Protein 1QTO (pdb70)

CATH classification: 3.10.180.10

Nearest PDB structures (foldseek):
  1jif-assembly1_B  TM=9.872E-01  e=2.645E-26  Streptomyces verticillus
  1xrk-assembly1_A  TM=9.800E-01  e=1.142E-19  Streptoalloteichus hindustanus
  4iag-assembly1_A-2  TM=9.800E-01  e=2.828E-19  Streptomyces pilosus
  1byl-assembly1_A  TM=9.649E-01  e=2.329E-19  Streptoalloteichus hindustanus
  5cj3-assembly1_B  TM=9.831E-01  e=6.561E-19  Streptomyces pilosus

Organism: NCBI:txid29309

InterPro domains:
  IPR000335 Bleomycin resistance protein [PR00311] (6-23)
  IPR000335 Bleomycin resistance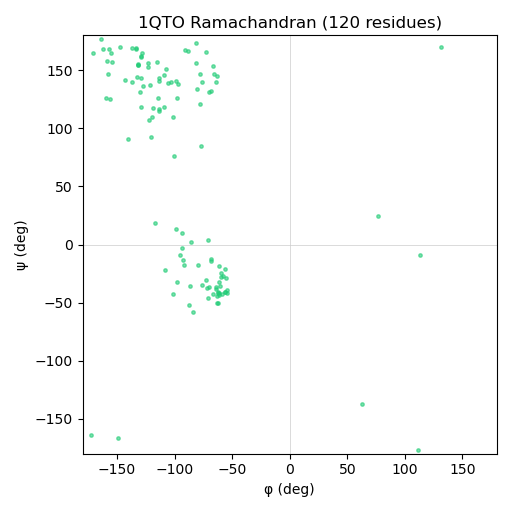 protein [PR00311] (25-36)
  IPR000335 Bleomycin resistance protein [PR00311] (37-48)
  IPR000335 Bleomycin resistance protein [cd08349] (8-120)
  IPR029068 Glyoxalase/Bleomycin resistance protein/Dihydroxybiphenyl dioxygenase [G3DSA:3.10.180.10] (1-122)
  IPR029068 Glyoxalase/Bleomycin resistance protein/Dihydroxybiphenyl dioxygenase [SSF54593] (1-119)
  IPR037523 Vicinal oxygen chelate (VOC), core domain [PS51819] (3-121)

B-factor: mean 18.2, std 11.93, range [4.84, 62.48]

Structure (mmCIF, N/CA/C/O backbone):
data_1QTO
#
_entry.id   1QTO
#
_cell.length_a   54.94
_cell.length_b   67.88
_cell.length_c   35.61
_cell.angle_alpha   90.0
_cell.angle_beta   90.0
_cell.angle_gamma   90.0
#
_symmetry.space_group_name_H-M   'P 21 21 2'
#
loop_
_entity.id
_entity.type
_entity.pdbx_description
1 polymer 'BLEOMYCIN-BINDING PROTEIN'
2 water water
#
loop_
_atom_site.group_PDB
_atom_site.id
_atom_site.type_symbol
_atom_site.label_atom_id
_atom_site.label_alt_id
_atom_site.label_comp_id
_atom_site.label_asym_id
_atom_site.label_entity_id
_atom_site.label_seq_id
_atom_site.pdbx_PDB_ins_code
_atom_site.Cartn_x
_atom_site.Cartn_y
_atom_site.Cartn_z
_atom_site.occupancy
_atom_site.B_iso_or_equiv
_atom_site.auth_seq_id
_atom_site.auth_comp_id
_atom_site.auth_asym_id
_atom_site.auth_atom_id
_atom_site.pdbx_PDB_model_num
ATOM 1 N N . MET A 1 1 ? 15.197 9.485 16.801 1.00 34.49 1 MET A N 1
ATOM 2 C CA . MET A 1 1 ? 14.987 8.322 15.891 1.00 33.34 1 MET A CA 1
ATOM 3 C C . MET A 1 1 ? 13.602 8.380 15.251 1.00 30.47 1 MET A C 1
ATOM 4 O O . MET A 1 1 ? 12.590 8.423 15.953 1.00 30.65 1 MET A O 1
ATOM 9 N N . VAL A 1 2 ? 13.567 8.376 13.919 1.00 25.46 2 VAL A N 1
ATOM 10 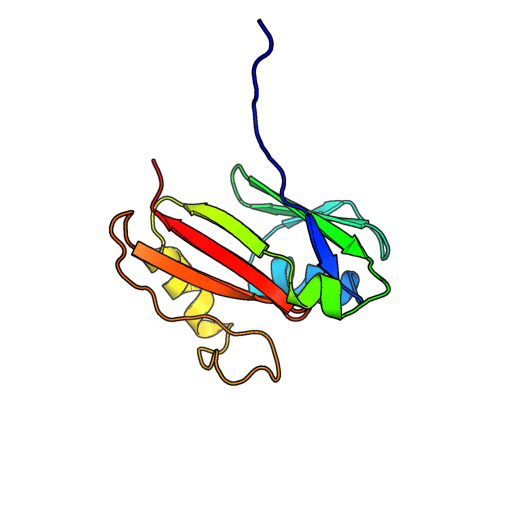C CA . VAL A 1 2 ? 12.307 8.430 13.186 1.00 20.37 2 VAL A CA 1
ATOM 11 C C . VAL A 1 2 ? 11.546 7.127 13.352 1.00 17.35 2 VAL A C 1
ATOM 12 O O . VAL A 1 2 ? 12.108 6.047 13.185 1.00 18.05 2 VAL A O 1
ATOM 16 N N . LYS A 1 3 ? 10.265 7.234 13.686 1.00 15.53 3 LYS A N 1
ATOM 17 C CA . LYS A 1 3 ? 9.425 6.057 13.860 1.00 15.33 3 LYS A CA 1
ATOM 18 C C . LYS A 1 3 ? 8.496 5.945 12.662 1.00 14.66 3 LYS A C 1
ATOM 19 O O . LYS A 1 3 ? 7.988 6.952 12.173 1.00 13.57 3 LYS A O 1
ATOM 25 N N . PHE A 1 4 ? 8.299 4.723 12.178 1.00 14.04 4 PHE A N 1
ATOM 26 C CA . PHE A 1 4 ? 7.416 4.481 11.044 1.00 14.80 4 PHE A CA 1
ATOM 27 C C . PHE A 1 4 ? 6.123 3.952 11.657 1.00 14.92 4 PHE A C 1
ATOM 28 O O . PHE A 1 4 ? 6.079 2.838 12.176 1.00 17.93 4 PHE A O 1
ATOM 36 N N . LEU A 1 5 ? 5.079 4.771 11.598 1.00 14.30 5 LEU A N 1
ATOM 37 C CA . LEU A 1 5 ? 3.796 4.457 12.215 1.00 14.52 5 LEU A CA 1
ATOM 38 C C . LEU A 1 5 ? 2.792 3.637 11.424 1.00 13.89 5 LEU A C 1
ATOM 39 O O . LEU A 1 5 ? 2.061 2.832 11.997 1.00 15.04 5 LEU A O 1
ATOM 44 N N . GLY A 1 6 ? 2.733 3.845 10.120 1.00 11.02 6 GLY A N 1
ATOM 45 C CA . GLY A 1 6 ? 1.780 3.097 9.328 1.00 10.54 6 GLY A CA 1
ATOM 46 C C . GLY A 1 6 ? 2.012 3.295 7.852 1.00 9.95 6 GLY A C 1
ATOM 47 O O . GLY A 1 6 ? 2.724 4.205 7.444 1.00 11.46 6 GLY A O 1
ATOM 48 N N . ALA A 1 7 ? 1.419 2.429 7.049 1.00 8.79 7 ALA A N 1
ATOM 49 C CA . ALA A 1 7 ? 1.568 2.512 5.610 1.00 8.69 7 ALA A CA 1
ATOM 50 C C . ALA A 1 7 ? 0.188 2.482 4.988 1.00 8.25 7 ALA A C 1
ATOM 51 O O . ALA A 1 7 ? -0.703 1.773 5.459 1.00 8.51 7 ALA A O 1
ATOM 53 N N . VAL A 1 8 ? 0.026 3.256 3.923 1.00 7.46 8 VAL A N 1
ATOM 54 C CA . VAL A 1 8 ? -1.244 3.363 3.227 1.00 7.90 8 VAL A CA 1
ATOM 55 C C . VAL A 1 8 ? -1.131 2.982 1.754 1.00 8.28 8 VAL A C 1
ATOM 56 O O . VAL A 1 8 ? -0.539 3.716 0.960 1.00 8.17 8 VAL A O 1
ATOM 60 N N . PRO A 1 9 ? -1.667 1.808 1.379 1.00 8.85 9 PRO A N 1
ATOM 61 C CA . PRO A 1 9 ? -1.612 1.379 -0.024 1.00 8.60 9 PRO A CA 1
ATOM 62 C C . PRO A 1 9 ? -2.475 2.314 -0.874 1.00 9.34 9 PRO A C 1
ATOM 63 O O . PRO A 1 9 ? -3.417 2.933 -0.375 1.00 9.46 9 PRO A O 1
ATOM 67 N N . VAL A 1 10 ? -2.148 2.428 -2.154 1.00 8.89 10 VAL A N 1
ATOM 68 C CA . VAL A 1 10 ? -2.934 3.265 -3.043 1.00 7.18 10 VAL A CA 1
ATOM 69 C C . VAL A 1 10 ? -3.499 2.381 -4.147 1.00 7.66 10 VAL A C 1
ATOM 70 O O . VAL A 1 10 ? -2.751 1.878 -4.996 1.00 8.38 10 VAL A O 1
ATOM 74 N N . LEU A 1 11 ? -4.810 2.159 -4.107 1.00 6.23 11 LEU A N 1
ATOM 75 C CA . LEU A 1 11 ? -5.480 1.378 -5.134 1.00 5.77 11 LEU A CA 1
ATOM 76 C C . LEU A 1 11 ? -5.691 2.357 -6.284 1.00 7.74 11 LEU A C 1
ATOM 77 O O . LEU A 1 11 ? -5.707 3.568 -6.067 1.00 8.64 11 LEU A O 1
ATOM 82 N N . THR A 1 12 ? -5.836 1.850 -7.503 1.00 6.14 12 THR A N 1
ATOM 83 C CA . THR A 1 12 ? -6.063 2.737 -8.639 1.00 7.62 12 THR A CA 1
ATOM 84 C C . THR A 1 12 ? -7.363 2.348 -9.332 1.00 7.12 12 THR A C 1
ATOM 85 O O . THR A 1 12 ? -7.786 1.190 -9.270 1.00 8.62 12 THR A O 1
ATOM 89 N N . ALA A 1 13 ? -7.999 3.314 -9.987 1.00 7.07 13 ALA A N 1
ATOM 90 C CA . ALA A 1 13 ? -9.259 3.050 -10.667 1.00 7.33 13 ALA A CA 1
ATOM 91 C C . ALA A 1 13 ? -9.552 4.053 -11.768 1.00 8.31 13 ALA A C 1
ATOM 92 O O . ALA A 1 13 ? -9.201 5.227 -11.674 1.00 8.47 13 ALA A O 1
ATOM 94 N N . VAL A 1 14 ? -10.200 3.579 -12.823 1.00 9.54 14 VAL A N 1
ATOM 95 C CA . VAL A 1 14 ? -10.569 4.461 -13.910 1.00 10.31 14 VAL A CA 1
ATOM 96 C C . VAL A 1 14 ? -11.778 5.259 -13.411 1.00 11.51 14 VAL A C 1
ATOM 97 O O . VAL A 1 14 ? -11.926 6.440 -13.727 1.00 12.99 14 VAL A O 1
ATOM 101 N N . ASP A 1 15 ? -12.618 4.606 -12.605 1.00 11.76 15 ASP A N 1
ATOM 102 C CA . ASP A 1 15 ? -13.818 5.222 -12.020 1.00 11.21 15 ASP A CA 1
ATOM 103 C C . ASP A 1 15 ? -13.688 5.151 -10.497 1.00 9.85 15 ASP A C 1
ATOM 104 O O . ASP A 1 15 ? -14.080 4.160 -9.869 1.00 10.15 15 ASP A O 1
ATOM 109 N N . VAL A 1 16 ? -13.135 6.207 -9.912 1.00 9.47 16 VAL A N 1
ATOM 110 C CA . VAL A 1 16 ? -12.913 6.256 -8.473 1.00 10.31 16 VAL A CA 1
ATOM 111 C C . VAL A 1 16 ? -14.195 6.183 -7.642 1.00 11.33 16 VAL A C 1
ATOM 112 O O . VAL A 1 16 ? -14.286 5.379 -6.713 1.00 11.50 16 VAL A O 1
ATOM 116 N N . PRO A 1 17 ? -15.200 7.021 -7.953 1.00 10.82 17 PRO A N 1
ATOM 117 C CA . PRO A 1 17 ? -16.449 6.971 -7.178 1.00 11.72 17 PRO A CA 1
ATOM 118 C C . PRO A 1 17 ? -17.091 5.577 -7.118 1.00 10.86 17 PRO A C 1
ATOM 119 O O . PRO A 1 17 ? -17.567 5.158 -6.067 1.00 11.77 17 PRO A O 1
ATOM 123 N N . ALA A 1 18 ? -17.101 4.858 -8.239 1.00 10.89 18 ALA A N 1
ATOM 124 C CA . ALA A 1 18 ? -17.674 3.518 -8.267 1.00 10.22 18 ALA A CA 1
ATOM 125 C C . ALA A 1 18 ? -16.876 2.575 -7.365 1.00 10.13 18 ALA A C 1
ATOM 126 O O . ALA A 1 18 ? -17.447 1.713 -6.696 1.00 10.90 18 ALA A O 1
ATOM 128 N N . ASN A 1 19 ? -15.557 2.727 -7.343 1.00 8.68 19 ASN A N 1
ATOM 129 C CA . ASN A 1 19 ? -14.750 1.857 -6.498 1.00 9.52 19 ASN A CA 1
ATOM 130 C C . ASN A 1 19 ? -14.922 2.195 -5.018 1.00 9.75 19 ASN A C 1
ATOM 131 O O . ASN A 1 19 ? -14.953 1.300 -4.172 1.00 10.19 19 ASN A O 1
ATOM 136 N N . VAL A 1 20 ? -15.037 3.485 -4.708 1.00 9.55 20 VAL A N 1
ATOM 137 C CA . VAL A 1 20 ? -15.233 3.921 -3.326 1.00 11.44 20 VAL A CA 1
ATOM 138 C C . VAL A 1 20 ? -16.546 3.334 -2.801 1.00 11.38 20 VAL A C 1
ATOM 139 O O . VAL A 1 20 ? -16.615 2.843 -1.674 1.00 11.74 20 VAL A O 1
ATOM 143 N N . SER A 1 21 ? -17.583 3.378 -3.631 1.00 11.55 21 SER A N 1
ATOM 144 C CA . SER A 1 21 ? -18.881 2.835 -3.256 1.00 12.92 21 SER A CA 1
ATOM 145 C C . SER A 1 21 ? -18.755 1.369 -2.859 1.00 12.09 21 SER A C 1
ATOM 146 O O . SER A 1 21 ? -19.378 0.920 -1.896 1.00 13.06 21 SER A O 1
ATOM 149 N N . PHE A 1 22 ? -17.952 0.622 -3.609 1.00 9.54 22 PHE A N 1
ATOM 150 C CA . PHE A 1 22 ? -17.766 -0.793 -3.318 1.00 9.99 22 PHE A CA 1
ATOM 151 C C . PHE A 1 22 ? -17.123 -0.994 -1.948 1.00 10.00 22 PHE A C 1
ATOM 152 O O . PHE A 1 22 ? -17.623 -1.758 -1.126 1.00 10.58 22 PHE A O 1
ATOM 160 N N . TRP A 1 23 ? -16.021 -0.297 -1.697 1.00 8.94 23 TRP A N 1
ATOM 161 C CA . TRP A 1 23 ? -15.333 -0.446 -0.427 1.00 9.40 23 TRP A CA 1
ATOM 162 C C . TRP A 1 23 ? -16.167 0.020 0.755 1.00 9.81 23 TRP A C 1
ATOM 163 O O . TRP A 1 23 ? -16.122 -0.586 1.826 1.00 11.20 23 TRP A O 1
ATOM 174 N N . VAL A 1 24 ? -16.942 1.080 0.557 1.00 11.23 24 VAL A N 1
ATOM 175 C CA . VAL A 1 24 ? -17.766 1.618 1.635 1.00 12.70 24 VAL A CA 1
ATOM 176 C C . VAL A 1 24 ? -19.103 0.898 1.793 1.00 13.62 24 VAL A C 1
ATOM 177 O O . VAL A 1 24 ? -19.397 0.355 2.858 1.00 14.08 24 VAL A O 1
ATOM 181 N N . ASP A 1 25 ? -19.897 0.876 0.727 1.00 14.56 25 ASP A N 1
ATOM 182 C CA . ASP A 1 25 ? -21.222 0.257 0.768 1.00 17.70 25 ASP A CA 1
ATOM 183 C C . ASP A 1 25 ? -21.272 -1.263 0.812 1.00 17.80 25 ASP A C 1
ATOM 184 O O . ASP A 1 25 ? -22.202 -1.831 1.386 1.00 21.30 25 ASP A O 1
ATOM 189 N N . THR A 1 26 ? -20.293 -1.929 0.214 1.00 16.15 26 THR A N 1
ATOM 190 C CA . THR A 1 26 ? -20.290 -3.390 0.200 1.00 15.36 26 THR A CA 1
ATOM 191 C C . THR A 1 26 ? -19.343 -4.027 1.220 1.00 15.81 26 THR A C 1
ATOM 192 O O . THR A 1 26 ? -19.706 -5.000 1.887 1.00 17.16 26 THR A O 1
ATOM 196 N N . LEU A 1 27 ? -18.141 -3.473 1.357 1.00 14.31 27 LEU A N 1
ATOM 197 C CA . LEU A 1 27 ? -17.159 -4.024 2.285 1.00 13.82 27 LEU A CA 1
ATOM 198 C C . LEU A 1 27 ? -17.153 -3.388 3.676 1.00 13.73 27 LEU A C 1
ATOM 199 O O . LEU A 1 27 ? -16.397 -3.805 4.553 1.00 14.80 27 LEU A O 1
ATOM 204 N N . GLY A 1 28 ? -17.985 -2.373 3.877 1.00 13.02 28 GLY A N 1
ATOM 205 C CA . GLY A 1 28 ? -18.078 -1.751 5.187 1.00 13.57 28 GLY A CA 1
ATOM 206 C C . GLY A 1 28 ? -16.991 -0.800 5.659 1.00 13.76 28 GLY A C 1
ATOM 207 O O . GLY A 1 28 ? -16.799 -0.637 6.866 1.00 13.97 28 GLY A O 1
ATOM 208 N N . PHE A 1 29 ? -16.271 -0.176 4.734 1.00 12.47 29 PHE A N 1
ATOM 209 C CA . PHE A 1 29 ? -15.242 0.780 5.121 1.00 12.75 29 PHE A CA 1
ATOM 210 C C . PHE A 1 29 ? -15.932 2.127 5.243 1.00 14.32 29 PHE A C 1
ATOM 211 O O . PHE A 1 29 ? -17.073 2.281 4.804 1.00 16.14 29 PHE A O 1
ATOM 219 N N . GLU A 1 30 ? -15.257 3.097 5.846 1.00 15.41 30 GLU A N 1
ATOM 220 C CA . GLU A 1 30 ? -15.834 4.431 5.969 1.00 18.41 30 GLU A CA 1
ATOM 221 C C . GLU A 1 30 ? -15.075 5.384 5.053 1.00 17.95 30 GLU A C 1
ATOM 222 O O . GLU A 1 30 ? -13.863 5.246 4.872 1.00 16.56 30 GLU A O 1
ATOM 228 N N . LYS A 1 31 ? -15.793 6.349 4.490 0.54 17.80 31 LYS A N 1
ATOM 229 C CA . LYS A 1 31 ? -15.202 7.338 3.599 0.54 18.56 31 LYS A CA 1
ATOM 230 C C . LYS A 1 31 ? -14.468 8.395 4.419 0.54 18.90 31 LYS A C 1
ATOM 231 O O . LYS A 1 31 ? -15.070 9.068 5.255 0.54 20.02 31 LYS A O 1
ATOM 237 N N . ASP A 1 32 ? -13.168 8.536 4.179 1.00 18.85 32 ASP A N 1
ATOM 238 C CA . ASP A 1 32 ? -12.357 9.509 4.897 1.00 19.83 32 ASP A CA 1
ATOM 239 C C . ASP A 1 32 ? -12.377 10.879 4.233 1.00 18.66 32 ASP A C 1
ATOM 240 O O . ASP A 1 32 ? -12.637 11.901 4.873 1.00 20.00 32 ASP A O 1
ATOM 245 N N . PHE A 1 33 ? -12.085 10.888 2.940 1.00 14.95 33 PHE A N 1
ATOM 246 C CA . PHE A 1 33 ? -12.030 12.124 2.173 1.00 13.60 33 PHE A CA 1
ATOM 247 C C . PHE A 1 33 ? -12.079 11.778 0.698 1.00 12.22 33 PHE A C 1
ATOM 248 O O . PHE A 1 33 ? -12.100 10.602 0.326 1.00 11.46 33 PHE A O 1
ATOM 256 N N . GLY A 1 34 ? -12.102 12.807 -0.142 1.00 12.33 34 GLY A N 1
ATOM 257 C CA . GLY A 1 34 ? -12.064 12.548 -1.563 1.00 12.39 34 GLY A CA 1
ATOM 258 C C . GLY A 1 34 ? -13.025 13.178 -2.542 1.00 11.76 34 GLY A C 1
ATOM 259 O O . GLY A 1 34 ? -14.014 13.828 -2.191 1.00 12.24 34 GLY A O 1
ATOM 260 N N . ASP A 1 35 ? -12.679 12.968 -3.804 1.00 10.35 35 ASP A N 1
ATOM 261 C CA . ASP A 1 35 ? -13.449 13.418 -4.946 1.00 10.96 35 ASP A CA 1
ATOM 262 C C . ASP A 1 35 ? -13.181 12.379 -6.042 1.00 11.52 35 ASP A C 1
ATOM 263 O O . ASP A 1 35 ? -12.629 11.309 -5.767 1.00 11.80 35 ASP A O 1
ATOM 268 N N . ARG A 1 36 ? -13.543 12.697 -7.276 1.00 10.50 36 ARG A N 1
ATOM 269 C CA . ARG A 1 36 ? -13.364 11.758 -8.377 0.59 10.93 36 ARG A CA 1
ATOM 270 C C . ARG A 1 36 ? -11.915 11.471 -8.767 1.00 10.56 36 ARG A C 1
ATOM 271 O O . ARG A 1 36 ? -11.639 10.497 -9.477 1.00 11.82 36 ARG A O 1
ATOM 279 N N . ASP A 1 37 ? -10.984 12.288 -8.299 1.00 9.51 37 ASP A N 1
ATOM 280 C CA . ASP A 1 37 ? -9.581 12.070 -8.637 1.00 11.69 37 ASP A CA 1
ATOM 281 C C . ASP A 1 37 ? -8.750 11.331 -7.599 1.00 11.62 37 ASP A C 1
ATOM 282 O O . ASP A 1 37 ? -7.823 10.601 -7.947 1.00 11.25 37 ASP A O 1
ATOM 287 N N . PHE A 1 38 ? -9.077 11.527 -6.326 1.00 10.50 38 PHE A N 1
ATOM 288 C CA . PHE A 1 38 ? -8.319 10.912 -5.242 1.00 9.98 38 PHE A CA 1
ATOM 289 C C . PHE A 1 38 ? -9.219 10.820 -4.013 1.00 10.18 38 PHE A C 1
ATOM 290 O O . PHE A 1 38 ? -9.791 11.825 -3.578 1.00 10.21 38 PHE A O 1
ATOM 298 N N . ALA A 1 39 ? -9.353 9.615 -3.465 1.00 8.75 39 ALA A N 1
ATOM 299 C CA . ALA A 1 39 ? -10.191 9.400 -2.293 1.00 8.57 39 ALA A CA 1
ATOM 300 C C . ALA A 1 39 ? -9.503 8.493 -1.284 1.00 9.87 39 ALA A C 1
ATOM 301 O O . ALA A 1 39 ? -8.465 7.888 -1.572 1.00 9.97 39 ALA A O 1
ATOM 303 N N . GLY A 1 40 ? -10.088 8.413 -0.095 1.00 9.73 40 GLY A N 1
ATOM 304 C CA . GLY A 1 40 ? -9.527 7.576 0.945 1.00 10.16 40 GLY A CA 1
ATOM 305 C C . GLY A 1 40 ? -10.622 6.916 1.749 1.00 10.60 40 GLY A C 1
ATOM 306 O O . GLY A 1 40 ? -11.666 7.518 2.009 1.00 11.22 40 GLY A O 1
ATOM 307 N N . VAL A 1 41 ? -10.399 5.664 2.124 1.00 9.76 41 VAL A N 1
ATOM 308 C CA . VAL A 1 41 ? -11.372 4.942 2.925 1.00 10.26 41 VAL A CA 1
ATOM 309 C C . VAL A 1 41 ? -10.625 4.377 4.109 1.00 10.64 41 VAL A C 1
ATOM 310 O O . VAL A 1 41 ? -9.397 4.334 4.112 1.00 9.92 41 VAL A O 1
ATOM 314 N N . ARG A 1 42 ? -11.360 3.950 5.124 1.00 12.17 42 ARG A N 1
ATOM 315 C CA . ARG A 1 42 ? -10.715 3.406 6.295 1.00 13.47 42 ARG A CA 1
ATOM 316 C C . ARG A 1 42 ? -11.605 2.443 7.060 1.00 12.15 42 ARG A C 1
ATOM 317 O O . ARG A 1 42 ? -12.826 2.461 6.940 1.00 12.36 42 ARG A O 1
ATOM 325 N N . ARG A 1 43 ? -10.960 1.581 7.831 1.00 11.74 43 ARG A N 1
ATOM 326 C CA . ARG A 1 43 ? -11.647 0.615 8.663 1.00 10.59 43 ARG A CA 1
ATOM 327 C C . ARG A 1 43 ? -10.650 0.191 9.735 1.00 11.53 43 ARG A C 1
ATOM 328 O O . ARG A 1 43 ? -9.521 -0.216 9.435 1.00 10.01 43 ARG A O 1
ATOM 336 N N . GLY A 1 44 ? -11.060 0.309 10.990 1.00 11.40 44 GLY A N 1
ATOM 337 C CA . GLY A 1 44 ? -10.167 -0.064 12.070 1.00 11.82 44 GLY A CA 1
ATOM 338 C C . GLY A 1 44 ? -8.943 0.825 12.054 1.00 10.50 44 GLY A C 1
ATOM 339 O O . GLY A 1 44 ? -9.056 2.037 11.840 1.00 11.84 44 GLY A O 1
ATOM 340 N N . ASP A 1 45 ? -7.776 0.224 12.257 1.00 9.66 45 ASP A N 1
ATOM 341 C CA . ASP A 1 45 ? -6.518 0.962 12.285 1.00 11.29 45 ASP A CA 1
ATOM 342 C C . ASP A 1 45 ? -5.873 1.188 10.914 1.00 11.76 45 ASP A C 1
ATOM 343 O O . ASP A 1 45 ? -4.792 1.768 10.836 1.00 13.42 45 ASP A O 1
ATOM 348 N N . ILE A 1 46 ? -6.513 0.747 9.834 1.00 10.62 46 ILE A N 1
ATOM 349 C CA . ILE A 1 46 ? -5.897 0.927 8.526 1.00 10.24 46 ILE A CA 1
ATOM 350 C C . ILE A 1 46 ? -6.653 1.843 7.579 1.00 10.68 46 ILE A C 1
ATOM 351 O O . ILE A 1 46 ? -7.857 2.060 7.721 1.00 11.80 46 ILE A O 1
ATOM 356 N N . ARG A 1 47 ? -5.920 2.386 6.614 1.00 9.89 47 ARG A N 1
ATOM 357 C CA . ARG A 1 47 ? -6.487 3.278 5.618 1.00 10.61 47 ARG A CA 1
ATOM 358 C C . ARG A 1 47 ? -6.041 2.834 4.237 1.00 10.42 47 ARG A C 1
ATOM 359 O O . ARG A 1 47 ? -5.005 2.190 4.087 1.00 11.18 47 ARG A O 1
ATOM 367 N N . LEU A 1 48 ? -6.837 3.179 3.236 1.00 9.61 48 LEU A N 1
ATOM 368 C CA . LEU A 1 48 ? -6.525 2.860 1.851 1.00 10.18 48 LEU A CA 1
ATOM 369 C C . LEU A 1 48 ? -6.847 4.099 1.031 1.00 8.99 48 LEU A C 1
ATOM 370 O O . LEU A 1 48 ? -7.840 4.773 1.289 1.00 9.75 48 LEU A O 1
ATOM 375 N N . HIS A 1 49 ? -5.995 4.409 0.062 1.00 8.85 49 HIS A N 1
ATOM 376 C CA . HIS A 1 49 ? -6.248 5.539 -0.824 1.00 8.77 49 HIS A CA 1
ATOM 377 C C . HIS A 1 49 ? -6.634 4.953 -2.168 1.00 8.22 49 HIS A C 1
ATOM 378 O O . HIS A 1 49 ? -6.228 3.842 -2.505 1.00 8.32 49 HIS A O 1
ATOM 385 N N . ILE A 1 50 ? -7.448 5.686 -2.914 1.00 8.15 50 ILE A N 1
ATOM 386 C CA . ILE A 1 50 ? -7.881 5.254 -4.233 1.00 9.41 50 ILE A CA 1
ATOM 387 C C . ILE A 1 50 ? -7.615 6.430 -5.158 1.00 9.96 50 ILE A C 1
ATOM 388 O O . ILE A 1 50 ? -8.161 7.519 -4.980 1.00 9.82 50 ILE A O 1
ATOM 393 N N . SER A 1 51 ? -6.762 6.200 -6.141 1.00 8.96 51 SER A N 1
ATOM 394 C CA . SER A 1 51 ? -6.368 7.238 -7.072 1.00 8.58 51 SER A CA 1
ATOM 395 C C . SER A 1 51 ? -6.855 6.958 -8.484 1.00 8.53 51 SER A C 1
ATOM 396 O O . SER A 1 51 ? -6.873 5.816 -8.926 1.00 9.23 51 SER A O 1
ATOM 399 N N . ARG A 1 52 ? -7.246 8.005 -9.196 1.00 8.48 52 ARG A N 1
ATOM 400 C CA . ARG A 1 52 ? -7.717 7.831 -10.557 1.00 9.62 52 ARG A CA 1
ATOM 401 C C . ARG A 1 52 ? -6.567 7.592 -11.525 1.00 10.12 52 ARG A C 1
ATOM 402 O O . ARG A 1 52 ? -5.511 8.205 -11.403 1.00 11.06 52 ARG A O 1
ATOM 410 N N . THR A 1 53 ? -6.770 6.676 -12.469 1.00 10.32 53 THR A N 1
ATOM 411 C CA . THR A 1 53 ? -5.774 6.396 -13.496 1.00 10.94 53 THR A CA 1
ATOM 412 C C . THR A 1 53 ? -6.500 6.401 -14.834 1.00 11.97 53 THR A C 1
ATOM 413 O O . THR A 1 53 ? -7.711 6.160 -14.893 1.00 11.54 53 THR A O 1
ATOM 417 N N . GLU A 1 54 ? -5.760 6.681 -15.901 1.00 14.08 54 GLU A N 1
ATOM 418 C CA . GLU A 1 54 ? -6.333 6.705 -17.241 1.00 17.26 54 GLU A CA 1
ATOM 419 C C .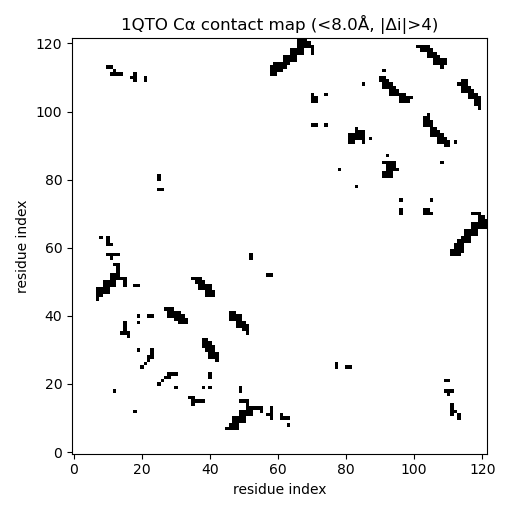 GLU A 1 54 ? -6.105 5.360 -17.921 1.00 16.20 54 GLU A C 1
ATOM 420 O O . GLU A 1 54 ? -6.653 5.096 -18.990 1.00 17.63 54 GLU A O 1
ATOM 426 N N . HIS A 1 55 ? -5.296 4.514 -17.293 1.00 13.62 55 HIS A N 1
ATOM 427 C CA . HIS A 1 55 ? -4.970 3.209 -17.859 1.00 12.89 55 HIS A CA 1
ATOM 428 C C . HIS A 1 55 ? -5.512 2.045 -17.041 1.00 11.51 55 HIS A C 1
ATOM 429 O O . HIS A 1 55 ? -5.112 1.835 -15.896 1.00 10.26 55 HIS A O 1
ATOM 436 N N . GLN A 1 56 ? -6.415 1.278 -17.642 1.00 9.80 56 GLN A N 1
ATOM 437 C CA . GLN A 1 56 ? -7.003 0.135 -16.960 1.00 9.34 56 GLN A CA 1
ATOM 438 C C . GLN A 1 56 ? -5.939 -0.897 -16.588 1.00 8.58 56 GLN A C 1
ATOM 439 O O . GLN A 1 56 ? -6.060 -1.566 -15.564 1.00 9.21 56 GLN A O 1
ATOM 445 N N . ILE A 1 57 ? -4.893 -1.016 -17.406 1.00 7.60 57 ILE A N 1
ATOM 446 C CA . ILE A 1 57 ? -3.826 -1.981 -17.139 1.00 8.54 57 ILE A CA 1
ATOM 447 C C . ILE A 1 57 ? -3.134 -1.721 -15.795 1.00 8.35 57 ILE A C 1
ATOM 448 O O . ILE A 1 57 ? -2.616 -2.642 -15.166 1.00 9.33 57 ILE A O 1
ATOM 453 N N . VAL A 1 58 ? -3.127 -0.468 -15.354 1.00 7.83 58 VAL A N 1
ATOM 454 C CA . VAL A 1 58 ? -2.510 -0.128 -14.079 1.00 8.11 58 VAL A CA 1
ATOM 455 C C . VAL A 1 58 ? -3.378 -0.682 -12.941 1.00 8.06 58 VAL A C 1
ATOM 456 O O . VAL A 1 58 ? -2.867 -1.303 -12.011 1.00 7.96 58 VAL A O 1
ATOM 460 N N . ALA A 1 59 ? -4.690 -0.468 -13.032 1.00 8.47 59 ALA A N 1
ATOM 461 C CA . ALA A 1 59 ? -5.613 -0.942 -12.003 1.00 7.78 59 ALA A CA 1
ATOM 462 C C . ALA A 1 59 ? -5.599 -2.461 -11.901 1.00 8.69 59 ALA A C 1
ATOM 463 O O . ALA A 1 59 ? -5.601 -3.018 -10.805 1.00 10.04 59 ALA A O 1
ATOM 465 N N . ASP A 1 60 ? -5.571 -3.130 -13.049 1.00 8.85 60 ASP A N 1
ATOM 466 C CA . ASP A 1 60 ? -5.569 -4.586 -13.074 1.00 9.51 60 ASP A CA 1
ATOM 467 C C . ASP A 1 60 ? -4.278 -5.177 -12.544 1.00 10.19 60 ASP A C 1
ATOM 468 O O . ASP A 1 60 ? -4.209 -6.373 -12.287 1.00 13.20 60 ASP A O 1
ATOM 473 N N . ASN A 1 61 ? -3.256 -4.344 -12.383 1.00 8.79 61 ASN A N 1
ATOM 474 C CA . ASN A 1 61 ? -1.972 -4.816 -11.879 1.00 9.76 61 ASN A CA 1
ATOM 475 C C . ASN A 1 61 ? -1.597 -4.169 -10.542 1.00 9.67 61 ASN A C 1
ATOM 476 O O . ASN A 1 61 ? -0.432 -4.182 -10.143 1.00 11.61 61 ASN A O 1
ATOM 481 N N . THR A 1 62 ? -2.589 -3.609 -9.854 1.00 7.26 62 THR A N 1
ATOM 482 C CA . THR A 1 62 ? -2.351 -2.989 -8.556 1.00 7.47 62 THR A CA 1
ATOM 483 C C . THR A 1 62 ? -2.845 -3.941 -7.470 1.00 7.88 62 THR A C 1
ATOM 484 O O . THR A 1 62 ? -3.887 -4.578 -7.619 1.00 8.40 62 THR A O 1
ATOM 488 N N . SER A 1 63 ? -2.091 -4.046 -6.381 1.00 7.67 63 SER A N 1
ATOM 489 C CA . SER A 1 63 ? -2.467 -4.943 -5.297 1.00 7.71 63 SER A CA 1
ATOM 490 C C . SER A 1 63 ? -2.039 -4.389 -3.948 1.00 7.91 63 SER A C 1
ATOM 491 O O . SER A 1 63 ? -1.294 -3.410 -3.874 1.00 7.80 63 SER A O 1
ATOM 494 N N . ALA A 1 64 ? -2.522 -5.022 -2.884 1.00 6.99 64 ALA A N 1
ATOM 495 C CA . ALA A 1 64 ? -2.203 -4.603 -1.527 1.00 8.00 64 ALA A CA 1
ATOM 496 C C . ALA A 1 64 ? -2.438 -5.768 -0.576 1.00 7.82 64 ALA A C 1
ATOM 497 O O . ALA A 1 64 ? -3.171 -6.702 -0.901 1.00 7.52 64 ALA A O 1
ATOM 499 N N . TRP A 1 65 ? -1.791 -5.713 0.584 1.00 8.21 65 TRP A N 1
ATOM 500 C CA . TRP A 1 65 ? -1.939 -6.738 1.615 1.00 9.21 65 TRP A CA 1
ATOM 501 C C . TRP A 1 65 ? -2.442 -6.064 2.877 1.00 9.43 65 TRP A C 1
ATOM 502 O O . TRP A 1 65 ? -1.978 -4.986 3.239 1.00 9.43 65 TRP A O 1
ATOM 513 N N . ILE A 1 66 ? -3.396 -6.702 3.539 1.00 8.68 66 ILE A N 1
ATOM 514 C CA . ILE A 1 66 ? -3.955 -6.174 4.770 1.00 8.28 66 ILE A CA 1
ATOM 515 C C . ILE A 1 66 ? -3.932 -7.294 5.803 1.00 9.59 66 ILE A C 1
ATOM 516 O O . ILE A 1 66 ? -4.347 -8.417 5.517 1.00 9.42 66 ILE A O 1
ATOM 521 N N . GLU A 1 67 ? -3.423 -6.984 6.991 1.00 9.73 67 GLU A N 1
ATOM 522 C CA . GLU A 1 67 ? -3.350 -7.954 8.077 1.00 11.16 67 GLU A CA 1
ATOM 523 C C . GLU A 1 67 ? -4.519 -7.762 9.033 1.00 10.26 67 GLU A C 1
ATOM 524 O O . GLU A 1 67 ? -4.758 -6.659 9.526 1.00 9.86 67 GLU A O 1
ATOM 530 N N . VAL A 1 68 ? -5.247 -8.846 9.276 1.00 9.59 68 VAL A N 1
ATOM 531 C CA . VAL A 1 68 ? -6.395 -8.820 10.165 1.00 10.12 68 VAL A CA 1
ATOM 532 C C . VAL A 1 68 ? -6.259 -9.943 11.175 1.00 10.57 68 VAL A C 1
ATOM 533 O O . VAL A 1 68 ? -5.504 -10.893 10.969 1.00 11.30 68 VAL A O 1
ATOM 537 N N . THR A 1 69 ? -6.999 -9.840 12.268 1.00 10.76 69 THR A N 1
ATOM 538 C CA . THR A 1 69 ? -6.925 -10.853 13.303 1.00 11.46 69 THR A CA 1
ATOM 539 C C . THR A 1 69 ? -7.542 -12.184 12.890 1.00 12.28 69 THR A C 1
ATOM 540 O O . THR A 1 69 ? -7.024 -13.246 13.238 1.00 13.17 69 THR A O 1
ATOM 544 N N . ASP A 1 70 ? -8.625 -12.132 12.124 1.00 11.94 70 ASP A N 1
ATOM 545 C CA . ASP A 1 70 ? -9.317 -13.357 11.734 1.00 13.01 70 ASP A CA 1
ATOM 546 C C . ASP A 1 70 ? -9.821 -13.335 10.291 1.00 12.10 70 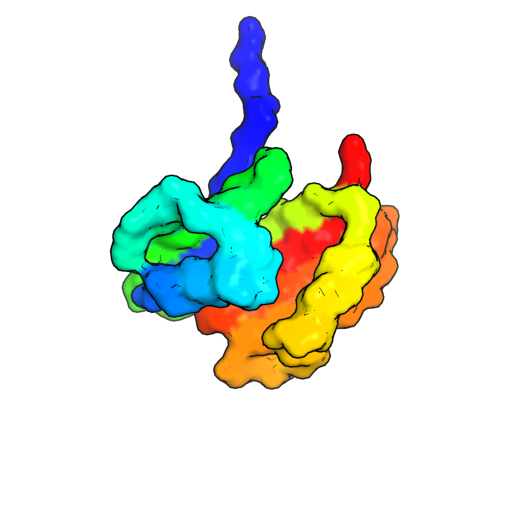ASP A C 1
ATOM 547 O O . ASP A 1 70 ? -10.947 -12.915 10.029 1.00 12.45 70 ASP A O 1
ATOM 552 N N . PRO A 1 71 ? -8.998 -13.801 9.337 1.00 11.63 71 PRO A N 1
ATOM 553 C CA . PRO A 1 71 ? -9.419 -13.805 7.928 1.00 11.26 71 PRO A CA 1
ATOM 554 C C . PRO A 1 71 ? -10.745 -14.526 7.659 1.00 10.92 71 PRO A C 1
ATOM 555 O O . PRO A 1 71 ? -11.554 -14.070 6.850 1.00 10.05 71 PRO A O 1
ATOM 559 N N . ASP A 1 72 ? -10.973 -15.643 8.343 1.00 10.77 72 ASP A N 1
ATOM 560 C CA . ASP A 1 72 ? -12.208 -16.401 8.147 1.00 10.53 72 ASP A CA 1
ATOM 561 C C . ASP A 1 72 ? -13.452 -15.613 8.538 1.00 10.55 72 ASP A C 1
ATOM 562 O O . ASP A 1 72 ? -14.454 -15.622 7.814 1.00 10.75 72 ASP A O 1
ATOM 567 N N . ALA A 1 73 ? -13.387 -14.934 9.680 1.00 10.49 73 ALA A N 1
ATOM 568 C CA . ALA A 1 73 ? -14.513 -14.140 10.155 1.00 10.90 73 ALA A CA 1
ATOM 569 C C . ALA A 1 73 ? -14.834 -13.033 9.157 1.00 10.77 73 ALA A C 1
ATOM 570 O O . ALA A 1 73 ? -16.000 -12.754 8.879 1.00 12.87 73 ALA A O 1
ATOM 572 N N . LEU A 1 74 ? -13.797 -12.402 8.616 1.00 10.33 74 LEU A N 1
ATOM 573 C CA . LEU A 1 74 ? -13.999 -11.330 7.650 1.00 9.92 74 LEU A CA 1
ATOM 574 C C . LEU A 1 74 ? -14.609 -11.893 6.374 1.00 8.59 74 LEU A C 1
ATOM 575 O O . LEU A 1 74 ? -15.523 -11.306 5.796 1.00 9.43 74 LEU A O 1
ATOM 580 N N . HIS A 1 75 ? -14.092 -13.039 5.943 1.00 9.09 75 HIS A N 1
ATOM 581 C CA . HIS A 1 75 ? -14.581 -13.711 4.744 1.00 9.66 75 HIS A CA 1
ATOM 582 C C . HIS A 1 75 ? -16.064 -14.030 4.905 1.00 10.28 75 HIS A C 1
ATOM 583 O O . HIS A 1 75 ? -16.851 -13.845 3.980 1.00 11.56 75 HIS A O 1
ATOM 590 N N . GLU A 1 76 ? -16.444 -14.506 6.086 1.00 12.07 76 GLU A N 1
ATOM 591 C CA . GLU A 1 76 ? -17.838 -14.841 6.349 1.00 13.65 76 GLU A CA 1
ATOM 592 C C . GLU A 1 76 ? -18.727 -13.603 6.246 1.00 14.71 76 GLU A C 1
ATOM 593 O O . GLU A 1 76 ? -19.823 -13.666 5.689 1.00 15.83 76 GLU A O 1
ATOM 599 N N . GLU A 1 77 ? -18.254 -12.475 6.772 1.00 14.87 77 GLU A N 1
ATOM 600 C CA . GLU A 1 77 ? -19.030 -11.238 6.724 1.00 15.54 77 GLU A CA 1
ATOM 601 C C . GLU A 1 77 ? -19.321 -10.794 5.294 1.00 14.92 77 GLU A C 1
ATOM 602 O O . GLU A 1 77 ? -20.392 -10.257 5.012 1.00 16.13 77 GLU A O 1
ATOM 608 N N . TRP A 1 78 ? -18.370 -11.023 4.394 1.00 13.77 78 TRP A N 1
ATOM 609 C CA . TRP A 1 78 ? -18.511 -10.616 2.997 1.00 14.16 78 TRP A CA 1
ATOM 610 C C . TRP A 1 78 ? -19.093 -11.665 2.053 1.00 15.56 78 TRP A C 1
ATOM 611 O O . TRP A 1 78 ? -19.476 -11.345 0.929 1.00 14.84 78 TRP A O 1
ATOM 622 N N . ALA A 1 79 ? -19.160 -12.911 2.509 1.00 17.11 79 ALA A N 1
ATOM 623 C CA . ALA A 1 79 ? -19.665 -14.000 1.681 1.00 20.64 79 ALA A CA 1
ATOM 624 C C . ALA A 1 79 ? -21.072 -13.770 1.143 1.00 23.14 79 ALA A C 1
ATOM 625 O O . ALA A 1 79 ? -21.468 -14.376 0.149 1.00 24.65 79 ALA A O 1
ATOM 627 N N . ARG A 1 80 ? -21.822 -12.890 1.790 1.00 25.36 80 ARG A N 1
ATOM 628 C CA . ARG A 1 80 ? -23.188 -12.606 1.367 1.00 29.38 80 ARG A CA 1
ATOM 629 C C . ARG A 1 80 ? -23.305 -11.444 0.382 1.00 27.95 80 ARG A C 1
ATOM 630 O O . ARG A 1 80 ? -24.321 -11.304 -0.299 1.00 29.11 80 ARG A O 1
ATOM 638 N N . ALA A 1 81 ? -22.268 -10.619 0.298 1.00 25.12 81 ALA A N 1
ATOM 639 C CA . ALA A 1 81 ? -22.303 -9.466 -0.588 1.00 22.67 81 ALA A CA 1
ATOM 640 C C . ALA A 1 81 ? -21.410 -9.576 -1.816 1.00 21.40 81 ALA A C 1
ATOM 641 O O . ALA A 1 81 ? -21.642 -8.892 -2.813 1.00 21.55 81 ALA A O 1
ATOM 643 N N . VAL A 1 82 ? -20.399 -10.439 -1.749 1.00 19.44 82 VAL A N 1
ATOM 644 C CA . VAL A 1 82 ? -19.456 -10.599 -2.853 1.00 17.42 82 VAL A CA 1
ATOM 645 C C . VAL A 1 82 ? -19.497 -11.957 -3.543 1.00 16.44 82 VAL A C 1
ATOM 646 O O . VAL A 1 82 ? -19.631 -12.991 -2.896 1.00 16.61 82 VAL A O 1
ATOM 650 N N . SER A 1 83 ? -19.357 -11.942 -4.863 1.00 15.29 83 SER A N 1
ATOM 651 C CA . SER A 1 83 ? -19.357 -13.166 -5.656 1.00 16.96 83 SER A CA 1
ATOM 652 C C . SER A 1 83 ? -18.151 -14.044 -5.297 1.00 18.04 83 SER A C 1
ATOM 653 O O . SER A 1 83 ? -17.050 -13.541 -5.083 1.00 16.02 83 SER A O 1
ATOM 656 N N . THR A 1 84 ? -18.361 -15.355 -5.229 1.00 20.07 84 THR A N 1
ATOM 657 C CA . THR A 1 84 ? -17.273 -16.273 -4.902 1.00 25.02 84 THR A CA 1
ATOM 658 C C . THR A 1 84 ? -16.708 -16.892 -6.173 1.00 27.49 84 THR A C 1
ATOM 659 O O . THR A 1 84 ? -15.955 -17.866 -6.124 1.00 28.19 84 THR A O 1
ATOM 663 N N . ASP A 1 85 ? -17.079 -16.316 -7.311 1.00 30.67 85 ASP A N 1
ATOM 664 C CA . ASP A 1 85 ? -16.610 -16.789 -8.608 1.00 34.68 85 ASP A CA 1
ATOM 665 C C . ASP A 1 85 ? -15.474 -15.894 -9.100 1.00 35.50 85 ASP A C 1
ATOM 666 O O . ASP A 1 85 ? -15.662 -15.057 -9.987 1.00 35.01 85 ASP A O 1
ATOM 671 N N . TYR A 1 86 ? -14.295 -16.078 -8.515 1.00 36.71 86 TYR A N 1
ATOM 672 C CA . TYR A 1 86 ? -13.121 -15.290 -8.869 1.00 39.90 86 TYR A CA 1
ATOM 673 C C . TYR A 1 86 ? -12.787 -15.360 -10.366 1.00 41.21 86 TYR A C 1
ATOM 674 O O . TYR A 1 86 ? -12.433 -14.348 -10.979 1.00 40.18 86 TYR A O 1
ATOM 683 N N . ALA A 1 87 ? -12.903 -16.552 -10.948 1.00 43.29 87 ALA A N 1
ATOM 684 C CA . ALA A 1 87 ? -12.618 -16.746 -12.370 1.00 45.76 87 ALA A CA 1
ATOM 685 C C . ALA A 1 87 ? -13.510 -15.842 -13.217 1.00 47.12 87 ALA A C 1
ATOM 686 O O . ALA A 1 87 ? -13.149 -15.464 -14.334 1.00 47.98 87 ALA A O 1
ATOM 688 N N . ASP A 1 88 ? -14.679 -15.507 -12.679 1.00 48.00 88 ASP A N 1
ATOM 689 C CA . ASP A 1 88 ? -15.616 -14.631 -13.370 1.00 48.34 88 ASP A CA 1
ATOM 690 C C . ASP A 1 88 ? -15.094 -13.210 -13.233 1.00 48.27 88 ASP A C 1
ATOM 691 O O . ASP A 1 88 ? -15.489 -12.476 -12.325 1.00 47.70 88 ASP A O 1
ATOM 696 N N . THR A 1 89 ? -14.195 -12.836 -14.138 1.00 47.98 89 THR A N 1
ATOM 697 C CA . THR A 1 89 ? -13.585 -11.513 -14.128 1.00 48.92 89 THR A CA 1
ATOM 698 C C . THR A 1 89 ? -14.565 -10.411 -14.530 1.00 48.14 89 THR A C 1
ATOM 699 O O . THR A 1 89 ? -14.194 -9.237 -14.636 1.00 47.91 89 THR A O 1
ATOM 703 N N . SER A 1 90 ? -15.818 -10.800 -14.744 1.00 46.80 90 SER A N 1
ATOM 704 C CA . SER A 1 90 ? -16.865 -9.861 -15.133 1.00 44.91 90 SER A CA 1
ATOM 705 C C . SER A 1 90 ? -17.092 -8.788 -14.069 1.00 42.22 90 SER A C 1
ATOM 706 O O . SER A 1 90 ? -17.684 -7.741 -14.349 1.00 43.13 90 SER A O 1
ATOM 709 N N . GLY A 1 91 ? -16.628 -9.048 -12.850 1.00 37.15 91 GLY A N 1
ATOM 710 C CA . GLY A 1 91 ? -16.806 -8.074 -11.789 1.00 30.93 91 GLY A CA 1
ATOM 711 C C . GLY A 1 91 ? -16.077 -8.406 -10.503 1.00 25.46 91 GLY A C 1
ATOM 712 O O . GLY A 1 91 ? -15.178 -9.250 -10.488 1.00 25.95 91 GLY A O 1
ATOM 713 N N . PRO A 1 92 ? -16.447 -7.749 -9.397 1.00 20.55 92 PRO A N 1
ATOM 714 C CA . PRO A 1 92 ? -15.775 -8.033 -8.127 1.00 17.98 92 PRO A CA 1
ATOM 715 C C . PRO A 1 92 ? -16.020 -9.477 -7.706 1.00 16.32 92 PRO A C 1
ATOM 716 O O . PRO A 1 92 ? -17.088 -10.038 -7.952 1.00 16.17 92 PRO A O 1
ATOM 720 N N . ALA A 1 93 ? -15.023 -10.077 -7.078 1.00 12.85 93 ALA A N 1
ATOM 721 C CA . ALA A 1 93 ? -15.141 -11.449 -6.634 1.00 12.29 93 ALA A CA 1
ATOM 722 C C . ALA A 1 93 ? -14.188 -11.656 -5.473 1.00 11.93 93 ALA A C 1
ATOM 723 O O . ALA A 1 93 ? -13.292 -10.843 -5.240 1.00 12.16 93 ALA A O 1
ATOM 725 N N . MET A 1 94 ? -14.386 -12.752 -4.755 1.00 11.28 94 MET A N 1
ATOM 726 C CA . MET A 1 94 ? -13.585 -13.081 -3.589 1.00 11.93 94 MET A CA 1
ATOM 727 C C . MET A 1 94 ? -13.161 -14.540 -3.693 1.00 11.55 94 MET A C 1
ATOM 728 O O . MET A 1 94 ? -13.918 -15.377 -4.185 1.00 11.95 94 MET A O 1
ATOM 733 N N . THR A 1 95 ? -11.950 -14.841 -3.240 1.00 10.32 95 THR A N 1
ATOM 734 C CA . THR A 1 95 ? -11.433 -16.206 -3.285 1.00 10.99 95 THR A CA 1
ATOM 735 C C . THR A 1 95 ? -11.764 -16.938 -1.995 1.00 10.63 95 THR A C 1
ATOM 736 O O . THR A 1 95 ? -12.206 -16.332 -1.019 1.00 10.75 95 THR A O 1
ATOM 740 N N . PRO A 1 96 ? -11.596 -18.267 -1.988 1.00 10.95 96 PRO A N 1
ATOM 741 C CA . PRO A 1 96 ? -11.882 -18.990 -0.750 1.00 11.13 96 PRO A CA 1
ATOM 742 C C . PRO A 1 96 ? -10.741 -18.674 0.224 1.00 11.05 96 PRO A C 1
ATOM 743 O O . PRO A 1 96 ? -9.702 -18.135 -0.173 1.00 11.12 96 PRO A O 1
ATOM 747 N N . VAL A 1 97 ? -10.934 -18.990 1.494 1.00 11.39 97 VAL A N 1
ATOM 748 C CA . VAL A 1 97 ? -9.876 -18.784 2.465 1.00 11.88 97 VAL A CA 1
ATOM 749 C C . VAL A 1 97 ? -8.950 -19.987 2.281 1.00 13.40 97 VAL A C 1
ATOM 750 O O . VAL A 1 97 ? -9.411 -21.131 2.178 1.00 13.79 97 VAL A O 1
ATOM 754 N N . GLY A 1 98 ? -7.651 -19.731 2.226 1.00 12.92 98 GLY A N 1
ATOM 755 C CA . GLY A 1 98 ? -6.705 -20.816 2.058 1.00 16.20 98 GLY A CA 1
ATOM 756 C C . GLY A 1 98 ? -5.598 -20.764 3.090 1.00 17.93 98 GLY A C 1
ATOM 757 O O . GLY A 1 98 ? -5.372 -19.737 3.724 1.00 18.45 98 GLY A O 1
ATOM 758 N N . GLU A 1 99 ? -4.906 -21.882 3.261 1.00 21.70 99 GLU A N 1
ATOM 759 C CA . GLU A 1 99 ? -3.816 -21.961 4.215 1.00 25.54 99 GLU A CA 1
ATOM 760 C C . GLU A 1 99 ? -2.502 -21.742 3.492 1.00 26.23 99 GLU A C 1
ATOM 761 O O . GLU A 1 99 ? -2.291 -22.248 2.393 1.00 27.70 99 GLU A O 1
ATOM 767 N N . SER A 1 100 ? -1.622 -20.973 4.109 1.00 26.86 100 SER A N 1
ATOM 768 C CA . SER A 1 100 ? -0.317 -20.721 3.529 1.00 29.43 100 SER A CA 1
ATOM 769 C C . SER A 1 100 ? 0.678 -20.911 4.661 1.00 30.72 100 SER A C 1
ATOM 770 O O . SER A 1 100 ? 0.284 -21.038 5.823 1.00 30.70 100 SER A O 1
ATOM 773 N N . PRO A 1 101 ? 1.980 -20.975 4.343 1.00 32.39 101 PRO A N 1
ATOM 774 C CA . PRO A 1 101 ? 2.931 -21.153 5.446 1.00 32.37 101 PRO A CA 1
ATOM 775 C C . PRO A 1 101 ? 2.829 -19.990 6.438 1.00 31.82 101 PRO A C 1
ATOM 776 O O . PRO A 1 101 ? 3.159 -20.134 7.617 1.00 31.44 101 PRO A O 1
ATOM 780 N N . ALA A 1 102 ? 2.349 -18.847 5.951 1.00 30.66 102 ALA A N 1
ATOM 781 C CA . ALA A 1 102 ? 2.201 -1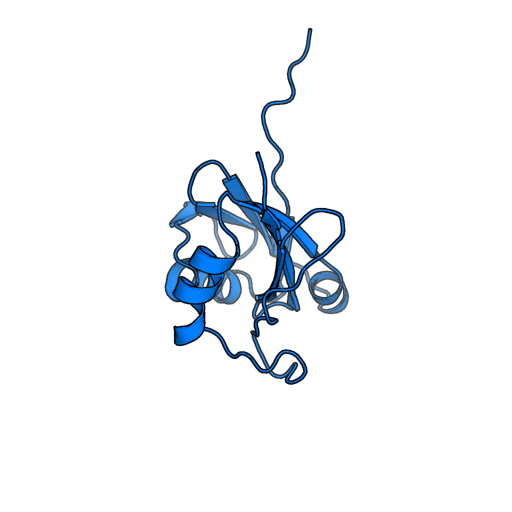7.650 6.776 1.00 30.27 102 ALA A CA 1
ATOM 782 C C . ALA A 1 102 ? 0.807 -17.502 7.394 1.00 29.87 102 ALA A C 1
ATOM 783 O O . ALA A 1 102 ? 0.481 -16.450 7.951 1.00 31.79 102 ALA A O 1
ATOM 785 N N . GLY A 1 103 ? -0.012 -18.546 7.295 1.00 26.87 103 GLY A N 1
ATOM 786 C CA . GLY A 1 103 ? -1.345 -18.485 7.867 1.00 23.35 103 GLY A CA 1
ATOM 787 C C . GLY A 1 103 ? -2.462 -18.474 6.845 1.00 19.94 103 GLY A C 1
ATOM 788 O O . GLY A 1 103 ? -2.224 -18.566 5.641 1.00 19.69 103 GLY A O 1
ATOM 789 N N . ARG A 1 104 ? -3.692 -18.353 7.331 1.00 16.44 104 ARG A N 1
ATOM 790 C CA . ARG A 1 104 ? -4.848 -18.345 6.455 1.00 14.54 104 ARG A CA 1
ATOM 791 C C . ARG A 1 104 ? -5.029 -16.995 5.777 1.00 12.83 104 ARG A C 1
ATOM 792 O O . ARG A 1 104 ? -4.733 -15.949 6.356 1.00 12.36 104 ARG A O 1
ATOM 800 N N . GLU A 1 105 ? -5.537 -17.021 4.553 0.52 11.83 105 GLU A N 1
ATOM 801 C CA . GLU A 1 105 ? -5.752 -15.789 3.816 0.52 12.02 105 GLU A CA 1
ATOM 802 C C . GLU A 1 105 ? -6.711 -15.976 2.651 0.52 11.17 105 GLU A C 1
ATOM 803 O O . GLU A 1 105 ? -7.057 -17.097 2.280 0.52 11.02 105 GLU A O 1
ATOM 809 N N . PHE A 1 106 ? -7.141 -14.857 2.085 1.00 9.77 106 PHE A N 1
ATOM 810 C CA . PHE A 1 106 ? -8.036 -14.864 0.946 1.00 9.28 106 PHE A CA 1
ATOM 811 C C . PHE A 1 106 ? -7.822 -13.526 0.256 1.00 9.01 106 PHE A C 1
ATOM 812 O O . PHE A 1 106 ? -7.163 -12.635 0.803 1.00 9.43 106 PHE A O 1
ATOM 820 N N . ALA A 1 107 ? -8.353 -13.388 -0.949 1.00 8.01 107 ALA A N 1
ATOM 821 C CA . ALA A 1 107 ? -8.193 -12.152 -1.689 1.00 7.98 107 ALA A CA 1
ATOM 822 C C . ALA A 1 107 ? -9.514 -11.668 -2.256 1.00 9.10 107 ALA A C 1
ATOM 823 O O . ALA A 1 107 ? -10.444 -12.446 -2.463 1.00 8.84 107 ALA A O 1
ATOM 825 N N . VAL A 1 108 ? -9.586 -10.367 -2.493 1.00 8.81 108 VAL A N 1
ATOM 826 C CA . VAL A 1 108 ? -10.770 -9.760 -3.064 1.00 9.34 108 VAL A CA 1
ATOM 827 C C . VAL A 1 108 ? -10.320 -8.947 -4.268 1.00 9.58 108 VAL A C 1
ATOM 828 O O . VAL A 1 108 ? -9.296 -8.268 -4.210 1.00 10.34 108 VAL A O 1
ATOM 832 N N . ARG A 1 109 ? -11.058 -9.045 -5.367 1.00 8.71 109 ARG A N 1
ATOM 833 C CA . ARG A 1 109 ? -10.757 -8.241 -6.548 1.00 8.61 109 ARG A CA 1
ATOM 834 C C . ARG A 1 109 ? -11.903 -7.235 -6.582 1.00 8.70 109 ARG A C 1
ATOM 835 O O . ARG A 1 109 ? -13.066 -7.628 -6.667 1.00 9.18 109 ARG A O 1
ATOM 843 N N . ASP A 1 110 ? -11.596 -5.944 -6.478 1.00 8.09 110 ASP A N 1
ATOM 844 C CA . ASP A 1 110 ? -12.660 -4.950 -6.491 1.00 8.99 110 ASP A CA 1
ATOM 845 C C . ASP A 1 110 ? -13.115 -4.618 -7.912 1.00 8.97 110 ASP A C 1
ATOM 846 O O . ASP A 1 110 ? -12.531 -5.099 -8.880 1.00 9.47 110 ASP A O 1
ATOM 851 N N . PRO A 1 111 ? -14.186 -3.821 -8.058 1.00 10.45 111 PRO A N 1
ATOM 852 C CA . PRO A 1 111 ? -14.677 -3.477 -9.399 1.00 10.70 111 PRO A CA 1
ATOM 853 C C . PRO A 1 111 ? -13.658 -2.843 -10.340 1.00 10.50 111 PRO A C 1
ATOM 854 O O . PRO A 1 111 ? -13.756 -2.992 -11.558 1.00 11.79 111 PRO A O 1
ATOM 858 N N . ALA A 1 112 ? -12.683 -2.137 -9.778 1.00 9.88 112 ALA A N 1
ATOM 859 C CA . ALA A 1 112 ? -11.667 -1.467 -10.583 1.00 9.07 112 ALA A CA 1
ATOM 860 C C . ALA A 1 112 ? -10.570 -2.405 -11.065 1.00 8.91 112 ALA A C 1
ATOM 861 O O . ALA A 1 112 ? -9.832 -2.071 -11.995 1.00 9.69 112 ALA A O 1
ATOM 863 N N . GLY A 1 113 ? -10.453 -3.565 -10.424 1.00 7.99 113 GLY A N 1
ATOM 864 C CA . GLY A 1 113 ? -9.441 -4.529 -10.819 1.00 7.87 113 GLY A CA 1
ATOM 865 C C . GLY A 1 113 ? -8.328 -4.766 -9.809 1.00 7.49 113 GLY A C 1
ATOM 866 O O . GLY A 1 113 ? -7.509 -5.670 -9.989 1.00 8.72 113 GLY A O 1
ATOM 867 N N . ASN A 1 114 ? -8.274 -3.960 -8.754 1.00 7.10 114 ASN A N 1
ATOM 868 C CA . ASN A 1 114 ? -7.235 -4.132 -7.739 1.00 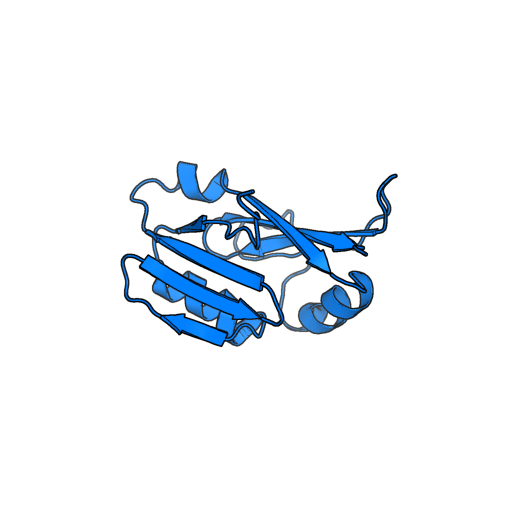7.53 114 ASN A CA 1
ATOM 869 C C . ASN A 1 114 ? 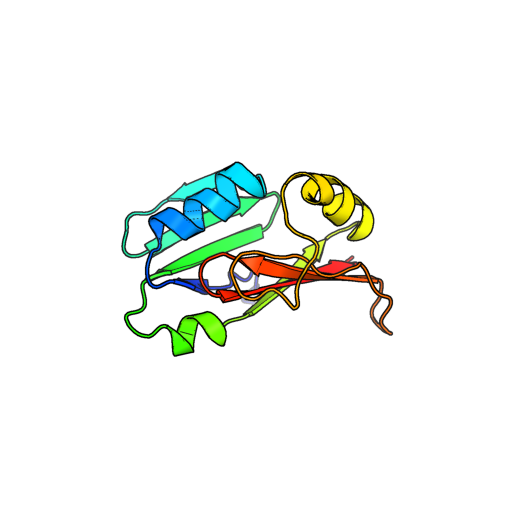-7.417 -5.467 -7.016 1.00 7.45 114 ASN A C 1
ATOM 870 O O . ASN A 1 114 ? -8.541 -5.929 -6.814 1.00 8.59 114 ASN A O 1
ATOM 875 N N . CYS A 1 115 ? -6.311 -6.080 -6.619 1.00 6.53 115 CYS A N 1
ATOM 876 C CA . CYS A 1 115 ? -6.371 -7.334 -5.882 1.00 8.03 115 CYS A CA 1
ATOM 877 C C . CYS A 1 115 ? -5.852 -7.081 -4.464 1.00 7.94 115 CYS A C 1
ATOM 878 O O . CYS A 1 115 ? -4.686 -6.743 -4.277 1.00 8.51 115 CYS A O 1
ATOM 881 N N . VAL A 1 116 ? -6.717 -7.226 -3.466 1.00 7.17 116 VAL A N 1
ATOM 882 C CA . VAL A 1 116 ? -6.304 -6.996 -2.089 1.00 7.57 116 VAL A CA 1
ATOM 883 C C . VAL A 1 116 ? -6.360 -8.285 -1.298 1.00 7.31 116 VAL A C 1
ATOM 884 O O . VAL A 1 116 ? -7.386 -8.964 -1.272 1.00 9.06 116 VAL A O 1
ATOM 888 N N . HIS A 1 117 ? -5.240 -8.616 -0.667 1.00 6.93 117 HIS A N 1
ATOM 889 C CA . HIS A 1 117 ? -5.119 -9.831 0.127 1.00 7.95 117 HIS A CA 1
ATOM 890 C C . HIS A 1 117 ? -5.308 -9.549 1.604 1.00 9.94 117 HIS A C 1
ATOM 891 O O . HIS A 1 117 ? -4.838 -8.529 2.120 1.00 10.14 117 HIS A O 1
ATOM 898 N N . PHE A 1 118 ? -5.999 -10.466 2.275 1.00 8.84 118 PHE A N 1
ATOM 899 C CA . PHE A 1 118 ? -6.249 -10.358 3.706 1.00 10.01 118 PHE A CA 1
ATOM 900 C C . PHE A 1 118 ? -5.606 -11.573 4.357 1.00 11.15 118 PHE A C 1
ATOM 901 O O . PHE A 1 118 ? -5.971 -12.713 4.075 1.00 11.04 118 PHE A O 1
ATOM 909 N N . THR A 1 119 ? -4.630 -11.316 5.217 1.00 10.93 119 THR A N 1
ATOM 910 C CA . THR A 1 119 ? -3.900 -12.380 5.887 1.00 13.35 119 THR A CA 1
ATOM 911 C C . THR A 1 119 ? -3.965 -12.262 7.409 1.00 14.95 119 THR A C 1
ATOM 912 O O . THR A 1 119 ? -4.172 -11.176 7.954 1.00 13.21 119 THR A O 1
ATOM 916 N N . ALA A 1 120 ? -3.784 -13.390 8.090 1.00 16.44 120 ALA A N 1
ATOM 917 C CA . ALA A 1 120 ? -3.810 -13.417 9.546 1.00 19.66 120 ALA A CA 1
ATOM 918 C C . ALA A 1 120 ? -2.593 -12.666 10.074 1.00 23.39 120 ALA A C 1
ATOM 919 O O . ALA A 1 120 ? -1.467 -12.893 9.620 1.00 24.12 120 ALA A O 1
ATOM 921 N N . GLY A 1 121 ? -2.819 -11.770 11.029 1.00 27.15 121 GLY A N 1
ATOM 922 C CA . GLY A 1 121 ? -1.721 -10.997 11.578 1.00 33.95 121 GLY A CA 1
ATOM 923 C C . GLY A 1 121 ? -1.697 -10.907 13.090 1.00 38.86 121 GLY A C 1
ATOM 924 O O . GLY A 1 121 ? -2.661 -11.276 13.770 1.00 38.32 121 GLY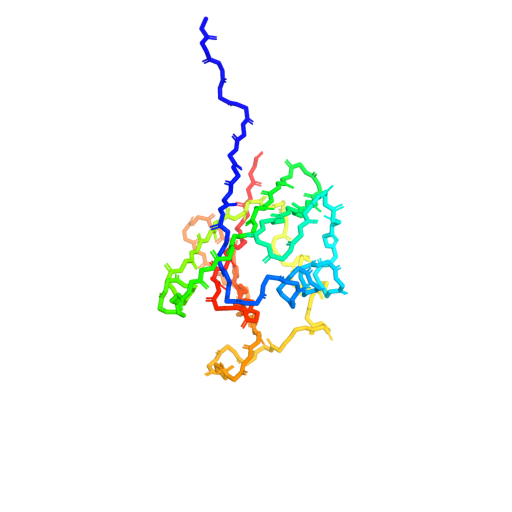 A O 1
ATOM 925 N N . GLU A 1 122 ? -0.580 -10.403 13.611 1.00 43.15 122 GLU A N 1
ATOM 926 C CA . GLU A 1 122 ? -0.378 -10.243 15.049 1.00 47.31 122 GLU A CA 1
ATOM 927 C C . GLU A 1 122 ? 0.003 -8.797 15.372 1.00 47.60 122 GLU A C 1
ATOM 928 O O . GLU A 1 122 ? -0.166 -8.387 16.542 1.00 46.88 122 GLU A O 1
#

Secondary structure (DSSP, 8-state):
---------EEEESSHHHHHHIIIIIT--EEEEE-SSEEEEEETTEEEEEEE-S-HHHHTT-EEEEEES-HHHHHHHHTTTS-S-TT-TTS-EEPPPEEETTEEEEEEE-TTS-EEEEEE--

Radius of gyration: 14.24 Å; Cα contacts (8 Å, |Δi|>4): 250; chains: 1; bounding box: 38×35×34 Å

Sequence (122 aa):
MVKFLGAVPVLTAVDVPANVSFWVDTLGFEKDFGDRDFAGVRRGDIRLHISRTEHQIVADNTSAWIEVTDPDALHEEWARAVSTDYADTSGPAMTPVGESPAGREFAVRDPAGNCVHFTAGE

Foldseek 3Di:
DDDDDDDEFEAEFQFQVQQVCCCCVQLPWAWDDDDRAKTKTHDDPYIYIYGYDNDLVRNQPAEEEAEDADQVVSCVVRVVRAACPPVPVVAKHKHDWDQDPQGIKIWIQHRSNYIYIYGHDD

Solvent-accessible surface area: 7304 Å² total; per-residue (Å²): 214,118,142,190,171,72,95,52,39,66,0,19,0,74,79,1,69,50,1,10,53,16,0,38,118,46,0,44,10,76,134,52,78,44,97,177,74,84,3,1,0,75,75,71,155,58,102,0,30,0,28,99,18,133,113,86,131,60,0,82,121,23,61,7,148,11,125,35,131,69,6,40,48,23,31,94,69,2,47,191,61,9,56,95,79,71,98,64,110,100,21,47,0,1,25,106,27,32,132,35,154,86,25,82,49,6,8,0,31,2,63,12,10,0,30,0,38,2,22,40,24,241